Protein AF-A0A7V8E5G3-F1 (afdb_monomer_lite)

Radius of gyration: 29.88 Å; chains: 1; bounding box: 61×26×105 Å

Secondary structure (DSSP, 8-state):
-HHHHHHHHHHHHHHHHTT-HHHHHHHHHHHHHHHHHHHHHHHHHHHHHHHHHHHHTTS-HHHHHHHHHHHHHHHHHHHHHHHHHHHHHHHHHHHHHHHHHHHHHHHHHHHHHHHHHHHHH----------

Sequence (131 aa):
AWYERLAELAREQVGCIAGDAAGLADLVERKRAVMGELERLAAAAPGLREEWESIRGSLSRGEAEPVEAELESTAKVLEAVMKSEEEARRLAEAARGAVSEEMKAAAEGKRAAAAYGRAAESKPRFVDRSE

Structure (mmCIF, N/CA/C/O backbone):
data_AF-A0A7V8E5G3-F1
#
_entry.id   AF-A0A7V8E5G3-F1
#
loop_
_atom_site.group_PDB
_atom_site.id
_atom_site.type_symbol
_atom_site.label_atom_id
_atom_site.label_alt_id
_atom_site.label_comp_id
_atom_site.label_asym_id
_atom_site.label_entity_id
_atom_site.label_seq_id
_atom_site.pdbx_PDB_ins_code
_atom_site.Cartn_x
_atom_site.Cartn_y
_atom_site.Cartn_z
_atom_site.occupancy
_atom_site.B_iso_or_equiv
_atom_site.auth_seq_id
_atom_site.auth_comp_id
_atom_site.auth_asym_id
_atom_site.auth_atom_id
_atom_site.pdbx_PDB_model_num
ATOM 1 N N . ALA A 1 1 ? -1.452 -4.343 12.211 1.00 66.25 1 ALA A N 1
ATOM 2 C CA . ALA A 1 1 ? -1.110 -5.545 11.415 1.00 66.25 1 ALA A CA 1
ATOM 3 C C . ALA A 1 1 ? -1.190 -5.322 9.895 1.00 66.25 1 ALA A C 1
ATOM 5 O O . ALA A 1 1 ? -0.148 -5.217 9.263 1.00 66.25 1 ALA A O 1
ATOM 6 N N . TRP A 1 2 ? -2.374 -5.219 9.271 1.00 62.88 2 TRP A N 1
ATOM 7 C CA . TRP A 1 2 ? -2.487 -5.157 7.795 1.00 62.88 2 TRP A CA 1
ATOM 8 C C . TRP A 1 2 ? -1.941 -3.873 7.168 1.00 62.88 2 TRP A C 1
ATOM 10 O O . TRP A 1 2 ? -1.217 -3.920 6.177 1.00 62.88 2 TRP A O 1
ATOM 20 N N . TYR A 1 3 ? -2.221 -2.728 7.785 1.00 62.84 3 TYR A N 1
ATOM 21 C CA . TYR A 1 3 ? -1.711 -1.444 7.310 1.00 62.84 3 TYR A CA 1
ATOM 22 C C . TYR A 1 3 ? -0.187 -1.325 7.450 1.00 62.84 3 TYR A C 1
ATOM 24 O O . TYR A 1 3 ? 0.473 -0.783 6.569 1.00 62.84 3 TYR A O 1
ATOM 32 N N . GLU A 1 4 ? 0.393 -1.892 8.509 1.00 73.12 4 GLU A N 1
ATOM 33 C CA . GLU A 1 4 ? 1.851 -1.942 8.692 1.00 73.12 4 GLU A CA 1
ATOM 34 C C . GLU A 1 4 ? 2.506 -2.822 7.628 1.00 73.12 4 GLU A C 1
ATOM 36 O O . GLU A 1 4 ? 3.533 -2.450 7.062 1.00 73.12 4 GLU A O 1
ATOM 41 N N . ARG A 1 5 ? 1.868 -3.951 7.297 1.00 73.00 5 ARG A N 1
ATOM 42 C CA . ARG A 1 5 ? 2.304 -4.839 6.218 1.00 73.00 5 ARG A CA 1
ATOM 43 C C . ARG A 1 5 ? 2.267 -4.139 4.862 1.00 73.00 5 ARG A C 1
ATOM 45 O O . ARG A 1 5 ? 3.192 -4.285 4.070 1.00 73.00 5 ARG A O 1
ATOM 52 N N . LEU A 1 6 ? 1.230 -3.345 4.606 1.00 70.69 6 LEU A N 1
ATOM 53 C CA . LEU A 1 6 ? 1.117 -2.551 3.385 1.00 70.69 6 LEU A CA 1
ATOM 54 C C . LEU A 1 6 ? 2.197 -1.453 3.324 1.00 70.69 6 LEU A C 1
ATOM 56 O O . LEU A 1 6 ? 2.806 -1.249 2.277 1.00 70.69 6 LEU A O 1
ATOM 60 N N . ALA A 1 7 ? 2.496 -0.801 4.452 1.00 70.81 7 ALA A N 1
ATOM 61 C CA . ALA A 1 7 ? 3.555 0.205 4.554 1.00 70.81 7 ALA A CA 1
ATOM 62 C C . ALA A 1 7 ? 4.975 -0.385 4.414 1.00 70.81 7 ALA A C 1
ATOM 64 O O . ALA A 1 7 ? 5.896 0.286 3.947 1.00 70.81 7 ALA A O 1
ATOM 65 N N . GLU A 1 8 ? 5.185 -1.632 4.835 1.00 79.69 8 GLU A N 1
ATOM 66 C CA . GLU A 1 8 ? 6.417 -2.392 4.595 1.00 79.69 8 GLU A CA 1
ATOM 67 C C . GLU A 1 8 ? 6.583 -2.710 3.102 1.00 79.69 8 GLU A C 1
ATOM 69 O O . GLU A 1 8 ? 7.590 -2.335 2.501 1.00 79.69 8 GLU A O 1
ATOM 74 N N . LEU A 1 9 ? 5.546 -3.270 2.471 1.00 76.69 9 LEU A N 1
ATOM 75 C CA . LEU A 1 9 ? 5.530 -3.569 1.035 1.00 76.69 9 LEU A CA 1
ATOM 76 C C . LEU A 1 9 ? 5.729 -2.320 0.169 1.00 76.69 9 LEU A C 1
ATOM 78 O O . LEU A 1 9 ? 6.400 -2.370 -0.859 1.00 76.69 9 LEU A O 1
ATOM 82 N N . ALA A 1 10 ? 5.158 -1.183 0.565 1.00 72.94 10 ALA A N 1
ATOM 83 C CA . ALA A 1 10 ? 5.316 0.060 -0.178 1.00 72.94 10 ALA A CA 1
ATOM 84 C C . ALA A 1 10 ? 6.766 0.582 -0.145 1.00 72.94 10 ALA A C 1
ATOM 86 O O . ALA A 1 10 ? 7.270 1.044 -1.168 1.00 72.94 10 ALA A O 1
ATOM 87 N N . ARG A 1 11 ? 7.481 0.403 0.975 1.00 76.81 11 ARG A N 1
ATOM 88 C CA . ARG A 1 11 ? 8.921 0.702 1.069 1.00 76.81 11 ARG A CA 1
ATOM 89 C C . ARG A 1 11 ? 9.771 -0.262 0.244 1.00 76.81 11 ARG A C 1
ATOM 91 O O . ARG A 1 11 ? 10.690 0.177 -0.442 1.00 76.81 11 ARG A O 1
ATOM 98 N N . GLU A 1 12 ? 9.448 -1.552 0.274 1.00 74.94 12 GLU A N 1
ATOM 99 C CA . GLU A 1 12 ? 10.111 -2.559 -0.564 1.00 74.94 12 GLU A CA 1
ATOM 100 C C . GLU A 1 12 ? 9.941 -2.239 -2.065 1.00 74.94 12 GLU A C 1
ATOM 102 O O . GLU A 1 12 ? 10.891 -2.374 -2.836 1.00 74.94 12 GLU A O 1
ATOM 107 N N . GLN A 1 13 ? 8.781 -1.709 -2.479 1.00 69.56 13 GLN A N 1
ATOM 108 C CA . GLN A 1 13 ? 8.521 -1.337 -3.874 1.00 69.56 13 GLN A CA 1
ATOM 109 C C . GLN A 1 13 ? 9.464 -0.249 -4.383 1.00 69.56 13 GLN A C 1
ATOM 111 O O . GLN A 1 13 ? 9.956 -0.336 -5.508 1.00 69.56 13 GLN A O 1
ATOM 116 N N . VAL A 1 14 ? 9.717 0.769 -3.556 1.00 68.88 14 VAL A N 1
ATOM 117 C CA . VAL A 1 14 ? 10.656 1.850 -3.880 1.00 68.88 14 VAL A CA 1
ATOM 118 C C . VAL A 1 14 ? 12.057 1.280 -4.128 1.00 68.88 14 VAL A C 1
ATOM 120 O O . VAL A 1 14 ? 12.727 1.694 -5.072 1.00 68.88 14 VAL A O 1
ATOM 123 N N . GLY A 1 15 ? 12.466 0.275 -3.346 1.00 65.62 15 GLY A N 1
ATOM 124 C CA . GLY A 1 15 ? 13.727 -0.443 -3.543 1.00 65.62 15 GLY A CA 1
ATOM 125 C C . GLY A 1 15 ? 13.762 -1.286 -4.823 1.00 65.62 15 GLY A C 1
ATOM 126 O O . GLY A 1 15 ? 14.742 -1.234 -5.563 1.00 65.62 15 GLY A O 1
ATOM 127 N N . CYS A 1 16 ? 12.692 -2.025 -5.130 1.00 65.56 16 CYS A N 1
ATOM 128 C CA . CYS A 1 16 ? 12.635 -2.889 -6.317 1.00 65.56 16 CYS A CA 1
ATOM 129 C C . CYS A 1 16 ? 12.584 -2.106 -7.637 1.00 65.56 16 CYS A C 1
ATOM 131 O O . CYS A 1 16 ? 13.210 -2.525 -8.613 1.00 65.56 16 CYS A O 1
ATOM 133 N N . ILE A 1 17 ? 11.907 -0.949 -7.673 1.00 62.78 17 ILE A N 1
ATOM 134 C CA . ILE A 1 17 ? 11.863 -0.071 -8.860 1.00 62.78 17 ILE A CA 1
ATOM 135 C C . ILE A 1 17 ? 13.278 0.368 -9.288 1.00 62.78 17 ILE A C 1
ATOM 137 O O . ILE A 1 17 ? 13.507 0.619 -10.470 1.00 62.78 17 ILE A O 1
ATOM 141 N N . ALA A 1 18 ? 14.243 0.403 -8.365 1.00 59.72 18 ALA A N 1
ATOM 142 C CA . ALA A 1 18 ? 15.617 0.807 -8.645 1.00 59.72 18 ALA A CA 1
ATOM 143 C C . ALA A 1 18 ? 16.510 -0.290 -9.270 1.00 59.72 18 ALA A C 1
ATOM 145 O O . ALA A 1 18 ? 17.626 0.033 -9.677 1.00 59.72 18 ALA A O 1
ATOM 146 N N . GLY A 1 19 ? 16.079 -1.559 -9.380 1.00 59.03 19 GLY A N 1
ATOM 147 C CA . GLY A 1 19 ? 16.970 -2.585 -9.951 1.00 59.03 19 GLY A CA 1
ATOM 148 C C . GLY A 1 19 ? 16.496 -4.038 -10.064 1.00 59.03 19 GLY A C 1
ATOM 149 O O . GLY A 1 19 ? 17.267 -4.844 -10.579 1.00 59.03 19 GLY A O 1
ATOM 150 N N . ASP A 1 20 ? 15.280 -4.404 -9.639 1.00 65.62 20 ASP A N 1
ATOM 151 C CA . ASP A 1 20 ? 14.799 -5.796 -9.721 1.00 65.62 20 ASP A CA 1
ATOM 152 C C . ASP A 1 20 ? 13.355 -5.896 -10.244 1.00 65.62 20 ASP A C 1
ATOM 154 O O . ASP A 1 20 ? 12.370 -5.801 -9.506 1.00 65.62 20 ASP A O 1
ATOM 158 N N . ALA A 1 21 ? 13.238 -6.128 -11.554 1.00 60.53 21 ALA A N 1
ATOM 159 C CA . ALA A 1 21 ? 11.959 -6.280 -12.242 1.00 60.53 21 ALA A CA 1
ATOM 160 C C . ALA A 1 21 ? 11.203 -7.569 -11.861 1.00 60.53 21 ALA A C 1
ATOM 162 O O . ALA A 1 21 ? 9.977 -7.599 -11.969 1.00 60.53 21 ALA A O 1
ATOM 163 N N . ALA A 1 22 ? 11.903 -8.621 -11.417 1.00 60.25 22 ALA A N 1
ATOM 164 C CA . ALA A 1 22 ? 11.271 -9.873 -11.001 1.00 60.25 22 ALA A CA 1
ATOM 165 C C . ALA A 1 22 ? 10.675 -9.744 -9.590 1.00 60.25 22 ALA A C 1
ATOM 167 O O . ALA A 1 22 ? 9.537 -10.159 -9.368 1.00 60.25 22 ALA A O 1
ATOM 168 N N . GLY A 1 23 ? 11.391 -9.081 -8.674 1.00 65.62 23 GLY A N 1
ATOM 169 C CA . GLY A 1 23 ? 10.890 -8.748 -7.336 1.00 65.62 23 GLY A CA 1
ATOM 170 C C . GLY A 1 23 ? 9.686 -7.800 -7.353 1.00 65.62 23 GLY A C 1
ATOM 171 O O . GLY A 1 23 ? 8.791 -7.914 -6.518 1.00 65.62 23 GLY A O 1
ATOM 172 N N . LEU A 1 24 ? 9.597 -6.914 -8.351 1.00 67.62 24 LEU A N 1
ATOM 173 C CA . LEU A 1 24 ? 8.478 -5.978 -8.486 1.00 67.62 24 LEU A CA 1
ATOM 174 C C . LEU A 1 24 ? 7.133 -6.678 -8.752 1.00 67.62 24 LEU A C 1
ATOM 176 O O . LEU A 1 24 ? 6.111 -6.255 -8.217 1.00 67.62 24 LEU A O 1
ATOM 180 N N . ALA A 1 25 ? 7.115 -7.740 -9.564 1.00 70.31 25 ALA A N 1
ATOM 181 C CA . ALA A 1 25 ? 5.881 -8.458 -9.894 1.00 70.31 25 ALA A CA 1
ATOM 182 C C . ALA A 1 25 ? 5.305 -9.205 -8.678 1.00 70.31 25 ALA A C 1
ATOM 184 O O . ALA A 1 25 ? 4.112 -9.089 -8.398 1.00 70.31 25 ALA A O 1
ATOM 185 N N . ASP A 1 26 ? 6.158 -9.907 -7.926 1.00 71.44 26 ASP A N 1
ATOM 186 C CA . ASP A 1 26 ? 5.765 -10.581 -6.680 1.00 71.44 26 ASP A CA 1
ATOM 187 C C . ASP A 1 26 ? 5.256 -9.577 -5.637 1.00 71.44 26 ASP A C 1
ATOM 189 O O . ASP A 1 26 ? 4.228 -9.777 -4.986 1.00 71.44 26 ASP A O 1
ATOM 193 N N . LEU A 1 27 ? 5.924 -8.427 -5.540 1.00 73.56 27 LEU A N 1
ATOM 194 C CA . LEU A 1 27 ? 5.542 -7.365 -4.624 1.00 73.56 27 LEU A CA 1
ATOM 195 C C . LEU A 1 27 ? 4.179 -6.745 -4.969 1.00 73.56 27 LEU A C 1
ATOM 197 O O . LEU A 1 27 ? 3.382 -6.465 -4.070 1.00 73.56 27 LEU A O 1
ATOM 201 N N . VAL A 1 28 ? 3.876 -6.570 -6.258 1.00 74.56 28 VAL A N 1
ATOM 202 C CA . VAL A 1 28 ? 2.563 -6.094 -6.724 1.00 74.56 28 VAL A CA 1
ATOM 203 C C . VAL A 1 28 ? 1.456 -7.092 -6.382 1.00 74.56 28 VAL A C 1
ATOM 205 O O . VAL A 1 28 ? 0.393 -6.678 -5.916 1.00 74.56 28 VAL A O 1
ATOM 208 N N . GLU A 1 29 ? 1.689 -8.393 -6.556 1.00 73.69 29 GLU A N 1
ATOM 209 C CA . GLU A 1 29 ? 0.710 -9.424 -6.187 1.00 73.69 29 GLU A CA 1
ATOM 210 C C . GLU A 1 29 ? 0.475 -9.474 -4.672 1.00 73.69 29 GLU A C 1
ATOM 212 O O . GLU A 1 29 ? -0.672 -9.481 -4.215 1.00 73.69 29 GLU A O 1
ATOM 217 N N . ARG A 1 30 ? 1.543 -9.387 -3.871 1.00 73.94 30 ARG A N 1
ATOM 218 C CA . ARG A 1 30 ? 1.439 -9.277 -2.408 1.00 73.94 30 ARG A CA 1
ATOM 219 C C . ARG A 1 30 ? 0.645 -8.035 -1.989 1.00 73.94 30 ARG A C 1
ATOM 221 O O . ARG A 1 30 ? -0.196 -8.130 -1.097 1.00 73.94 30 ARG A O 1
ATOM 228 N N . LYS A 1 31 ? 0.839 -6.891 -2.656 1.00 73.88 31 LYS A N 1
ATOM 229 C CA . LYS A 1 31 ? 0.030 -5.679 -2.428 1.00 73.88 31 LYS A CA 1
ATOM 230 C C . LYS A 1 31 ? -1.441 -5.879 -2.783 1.00 73.88 31 LYS A C 1
ATOM 232 O O . LYS A 1 31 ? -2.302 -5.489 -1.999 1.00 73.88 31 LYS A O 1
ATOM 237 N N . ARG A 1 32 ? -1.747 -6.499 -3.928 1.00 74.50 32 ARG A N 1
ATOM 238 C CA . ARG A 1 32 ? -3.132 -6.788 -4.346 1.00 74.50 32 ARG A CA 1
ATOM 239 C C . ARG A 1 32 ? -3.869 -7.649 -3.328 1.00 74.50 32 ARG A C 1
ATOM 241 O O . ARG A 1 32 ? -5.020 -7.354 -3.020 1.00 74.50 32 ARG A O 1
ATOM 248 N N . ALA A 1 33 ? -3.203 -8.660 -2.774 1.00 73.88 33 ALA A N 1
ATOM 249 C CA . ALA A 1 33 ? -3.785 -9.508 -1.739 1.00 73.88 33 ALA A CA 1
ATOM 250 C C . ALA A 1 33 ? -4.173 -8.701 -0.487 1.00 73.88 33 ALA A C 1
ATOM 252 O O . ALA A 1 33 ? -5.304 -8.809 -0.013 1.00 73.88 33 ALA A O 1
ATOM 253 N N . VAL A 1 34 ? -3.274 -7.833 -0.003 1.00 76.00 34 VAL A N 1
ATOM 254 C CA . VAL A 1 34 ? -3.546 -6.983 1.169 1.00 76.00 34 VAL A CA 1
ATOM 255 C C . VAL A 1 34 ? -4.639 -5.952 0.870 1.00 76.00 34 VAL A C 1
ATOM 257 O O . VAL A 1 34 ? -5.515 -5.737 1.704 1.00 76.00 34 VAL A O 1
ATOM 260 N N . MET A 1 35 ? -4.659 -5.349 -0.324 1.00 73.25 35 MET A N 1
ATOM 261 C CA . MET A 1 35 ? -5.747 -4.440 -0.715 1.00 73.25 35 MET A CA 1
ATOM 262 C C . MET A 1 35 ? -7.105 -5.148 -0.748 1.00 73.25 35 MET A C 1
ATOM 264 O O . MET A 1 35 ? -8.076 -4.607 -0.229 1.00 73.25 35 MET A O 1
ATOM 268 N N . GLY A 1 36 ? -7.176 -6.377 -1.265 1.00 72.44 36 GLY A N 1
ATOM 269 C CA . GLY A 1 36 ? -8.420 -7.154 -1.265 1.00 72.44 36 GLY A CA 1
ATOM 270 C C . GLY A 1 36 ? -8.911 -7.537 0.139 1.00 72.44 36 GLY A C 1
ATOM 271 O O . GLY A 1 36 ? -10.103 -7.755 0.360 1.00 72.44 36 GLY A O 1
ATOM 272 N N . GLU A 1 37 ? -8.020 -7.629 1.124 1.00 75.06 37 GLU A N 1
ATOM 273 C CA . GLU A 1 37 ? -8.399 -7.782 2.535 1.00 75.06 37 GLU A CA 1
ATOM 274 C C . GLU A 1 37 ? -8.875 -6.472 3.156 1.00 75.06 37 GLU A C 1
ATOM 276 O O . GLU A 1 37 ? -9.867 -6.469 3.888 1.00 75.06 37 GLU A O 1
ATOM 281 N N . LEU A 1 38 ? -8.231 -5.356 2.814 1.00 71.12 38 LEU A N 1
ATOM 282 C CA . LEU A 1 38 ? -8.657 -4.026 3.238 1.00 71.12 38 LEU A CA 1
ATOM 283 C C . LEU A 1 38 ? -10.024 -3.647 2.672 1.00 71.12 38 LEU A C 1
ATOM 285 O O . LEU A 1 38 ? -10.838 -3.099 3.405 1.00 71.12 38 LEU A O 1
ATOM 289 N N . GLU A 1 39 ? -10.318 -3.983 1.418 1.00 74.00 39 GLU A N 1
ATOM 290 C CA . GLU A 1 39 ? -11.639 -3.771 0.816 1.00 74.00 39 GLU A CA 1
ATOM 291 C C . GLU A 1 39 ? -12.727 -4.572 1.539 1.00 74.00 39 GLU A C 1
ATOM 293 O O . GLU A 1 39 ? -13.805 -4.047 1.822 1.00 74.00 39 GLU A O 1
ATOM 298 N N . ARG A 1 40 ? -12.435 -5.825 1.916 1.00 75.94 40 ARG A N 1
ATOM 299 C CA . ARG A 1 40 ? -13.351 -6.644 2.727 1.00 75.94 40 ARG A CA 1
ATOM 300 C C . ARG A 1 40 ? -13.597 -6.034 4.107 1.00 75.94 40 ARG A C 1
ATOM 302 O O . ARG A 1 40 ? -14.738 -5.996 4.560 1.00 75.94 40 ARG A O 1
ATOM 309 N N . LEU A 1 41 ? -12.551 -5.528 4.757 1.00 74.38 41 LEU A N 1
ATOM 310 C CA . LEU A 1 41 ? -12.6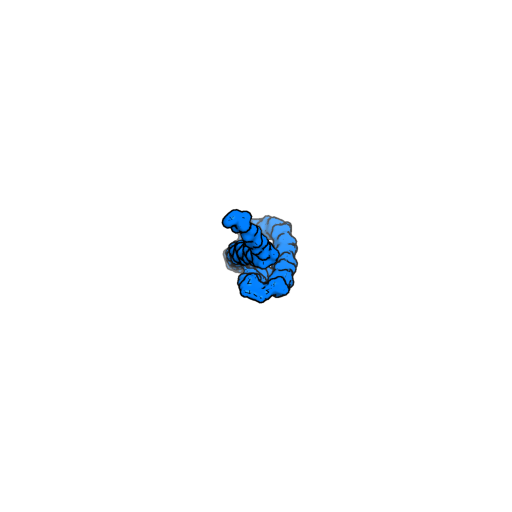54 -4.813 6.033 1.00 74.38 41 LEU A CA 1
ATOM 311 C C . LEU A 1 41 ? -13.436 -3.500 5.895 1.00 74.38 41 LEU A C 1
ATOM 313 O O . LEU A 1 41 ? -14.296 -3.208 6.721 1.00 74.38 41 LEU A O 1
ATOM 317 N N . ALA A 1 42 ? -13.190 -2.737 4.831 1.00 72.75 42 ALA A N 1
ATOM 318 C CA . ALA A 1 42 ? -13.892 -1.493 4.539 1.00 72.75 42 ALA A CA 1
ATOM 319 C C . ALA A 1 42 ? -15.385 -1.726 4.273 1.00 72.75 42 ALA A C 1
ATOM 321 O O . ALA A 1 42 ? -16.204 -0.906 4.674 1.00 72.75 42 ALA A O 1
ATOM 322 N N . ALA A 1 43 ? -15.753 -2.857 3.667 1.00 78.00 43 ALA A N 1
ATOM 323 C CA . ALA A 1 43 ? -17.151 -3.239 3.486 1.00 78.00 43 ALA A CA 1
ATOM 324 C C . ALA A 1 43 ? -17.864 -3.557 4.815 1.00 78.00 43 ALA A C 1
ATOM 326 O O . ALA A 1 43 ? -19.063 -3.316 4.935 1.00 78.00 43 ALA A O 1
ATOM 327 N N . ALA A 1 44 ? -17.140 -4.059 5.821 1.00 77.56 44 ALA A N 1
ATOM 328 C CA . ALA A 1 44 ? -17.675 -4.330 7.159 1.00 77.56 44 ALA A CA 1
ATOM 329 C C . ALA A 1 44 ? -17.675 -3.093 8.083 1.00 77.56 44 ALA A C 1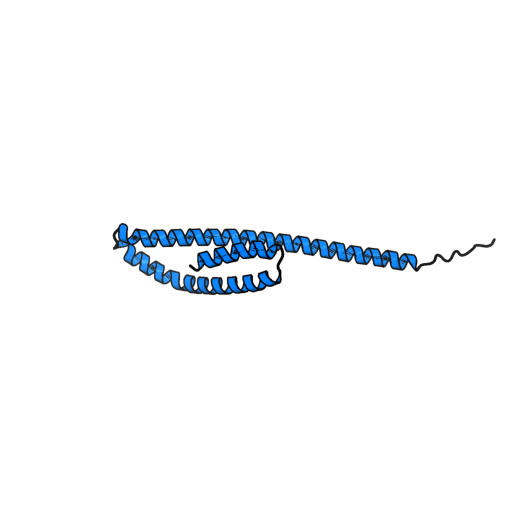
ATOM 331 O O . ALA A 1 44 ? -18.402 -3.052 9.076 1.00 77.56 44 ALA A O 1
ATOM 332 N N . ALA A 1 45 ? -16.877 -2.073 7.758 1.00 76.88 45 ALA A N 1
ATOM 333 C CA . ALA A 1 45 ? -16.669 -0.896 8.598 1.00 76.88 45 ALA A CA 1
ATOM 334 C C . ALA A 1 45 ? -17.928 -0.046 8.880 1.00 76.88 45 ALA A C 1
ATOM 336 O O . ALA A 1 45 ? -18.033 0.449 10.002 1.00 76.88 45 ALA A O 1
ATOM 337 N N . PRO A 1 46 ? -18.891 0.146 7.951 1.00 78.62 46 PRO A N 1
ATOM 338 C CA . PRO A 1 46 ? -20.086 0.943 8.229 1.00 78.62 46 PRO A CA 1
ATOM 339 C C . PRO A 1 46 ? -20.918 0.394 9.392 1.00 78.62 46 PRO A C 1
ATOM 341 O O . PRO A 1 46 ? -21.260 1.156 10.290 1.00 78.62 46 PRO A O 1
ATOM 344 N N . GLY A 1 47 ? -21.159 -0.923 9.430 1.00 82.12 47 GLY A N 1
ATOM 345 C CA . GLY A 1 47 ? -21.918 -1.560 10.513 1.00 82.12 47 GLY A CA 1
ATOM 346 C C . GLY A 1 47 ? -21.208 -1.445 11.862 1.00 82.12 47 GLY A C 1
ATOM 347 O O . GLY A 1 47 ? -21.808 -1.028 12.846 1.00 82.12 47 GLY A O 1
ATOM 348 N N . LEU A 1 48 ? -19.894 -1.689 11.887 1.00 81.25 48 LEU A N 1
ATOM 349 C CA . LEU A 1 48 ? -19.080 -1.521 13.097 1.00 81.25 48 LEU A CA 1
ATOM 350 C C . LEU A 1 48 ? -19.051 -0.069 13.592 1.00 81.25 48 LEU A C 1
ATOM 352 O O . LEU A 1 48 ? -18.995 0.178 14.794 1.00 81.25 48 LEU A O 1
ATOM 356 N N . ARG A 1 49 ? -19.088 0.905 12.676 1.00 82.25 49 ARG A N 1
ATOM 357 C CA . ARG A 1 49 ? -19.121 2.328 13.024 1.00 82.25 49 ARG A CA 1
ATOM 358 C C . ARG A 1 49 ? -20.457 2.724 13.638 1.00 82.25 49 ARG A C 1
ATOM 360 O O . ARG A 1 49 ? -20.464 3.454 14.621 1.00 82.25 49 ARG A O 1
ATOM 367 N N . GLU A 1 50 ? -21.564 2.250 13.074 1.00 84.50 50 GLU A N 1
ATOM 368 C CA . GLU A 1 50 ? -22.901 2.470 13.633 1.00 84.50 50 GLU A CA 1
ATOM 369 C C . GLU A 1 50 ? -23.030 1.841 15.023 1.00 84.50 50 GLU A C 1
ATOM 371 O O . GLU A 1 50 ? -23.489 2.499 15.958 1.00 84.50 50 GLU A O 1
ATOM 376 N N . GLU A 1 51 ? -22.546 0.607 15.186 1.00 86.25 51 GLU A N 1
ATOM 377 C CA . GLU A 1 51 ? -22.491 -0.066 16.481 1.00 86.25 51 GLU A CA 1
ATOM 378 C C . GLU A 1 51 ? -21.661 0.742 17.481 1.00 86.25 51 GLU A C 1
ATOM 380 O O . GLU A 1 51 ? -22.172 1.077 18.548 1.00 86.25 51 GLU A O 1
ATOM 385 N N . TRP A 1 52 ? -20.437 1.141 17.122 1.00 85.38 52 TRP A N 1
ATOM 386 C CA . TRP A 1 52 ? -19.567 1.957 17.973 1.00 85.38 52 TRP A CA 1
ATOM 387 C C . TRP A 1 52 ? -20.210 3.283 18.396 1.00 85.38 5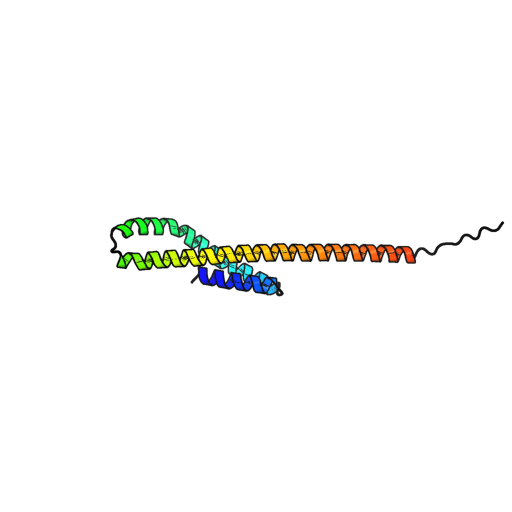2 TRP A C 1
ATOM 389 O O . TRP A 1 52 ? -20.221 3.608 19.583 1.00 85.38 52 TRP A O 1
ATOM 399 N N . GLU A 1 53 ? -20.786 4.040 17.459 1.00 87.00 53 GLU A N 1
ATOM 400 C CA . GLU A 1 53 ? -21.470 5.305 17.760 1.00 87.00 53 GLU A CA 1
ATOM 401 C C . GLU A 1 53 ? -22.684 5.105 18.683 1.00 87.00 53 GLU A C 1
ATOM 403 O O . GLU A 1 53 ? -22.985 5.974 19.503 1.00 87.00 53 GLU A O 1
ATOM 408 N N . SER A 1 54 ? -23.343 3.943 18.617 1.00 89.00 54 SER A N 1
ATOM 409 C CA . SER A 1 54 ? -24.464 3.615 19.504 1.00 89.00 54 SER A CA 1
ATOM 410 C C . SER A 1 54 ? -24.034 3.334 20.952 1.00 89.00 54 SER A C 1
ATOM 412 O O . SER A 1 54 ? -24.759 3.692 21.882 1.00 89.00 54 SER A O 1
ATOM 414 N N . ILE A 1 55 ? -22.847 2.749 21.165 1.00 89.62 55 ILE A N 1
ATOM 415 C CA . ILE A 1 55 ? -22.349 2.388 22.505 1.00 89.62 55 ILE A CA 1
ATOM 416 C C . ILE A 1 55 ? -21.409 3.430 23.114 1.00 89.62 55 ILE A C 1
ATOM 418 O O . ILE A 1 55 ? -21.379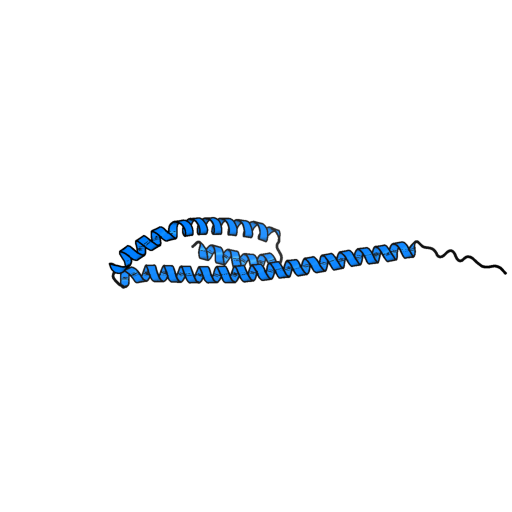 3.559 24.338 1.00 89.62 55 ILE A O 1
ATOM 422 N N . ARG A 1 56 ? -20.689 4.227 22.312 1.00 85.50 56 ARG A N 1
ATOM 423 C CA . ARG A 1 56 ? -19.678 5.184 22.809 1.00 85.50 56 ARG A CA 1
ATOM 424 C C . ARG A 1 56 ? -20.233 6.181 23.823 1.00 85.50 56 ARG A C 1
ATOM 426 O O . ARG A 1 56 ? -19.534 6.554 24.755 1.00 85.50 56 ARG A O 1
ATOM 433 N N . GLY A 1 57 ? -21.491 6.601 23.662 1.00 84.44 57 GLY A N 1
ATOM 434 C CA . GLY A 1 57 ? -22.141 7.561 24.559 1.00 84.44 57 GLY A CA 1
ATOM 435 C C . GLY A 1 57 ? -22.443 6.989 25.947 1.00 84.44 57 GLY A C 1
ATOM 436 O O . GLY A 1 57 ? -22.706 7.748 26.875 1.00 84.44 57 GLY A O 1
ATOM 437 N N . SER A 1 58 ? -22.397 5.6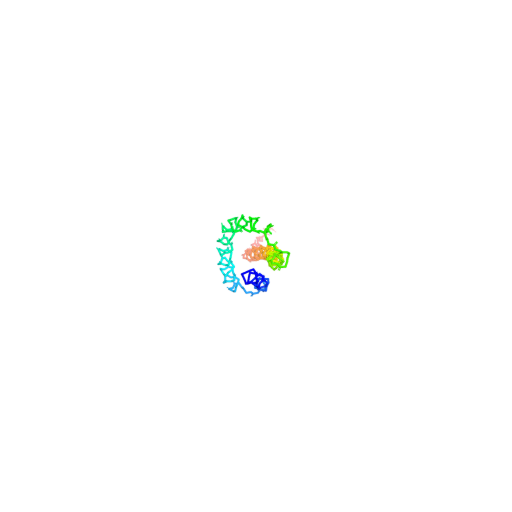62 26.082 1.00 88.25 58 SER A N 1
ATOM 438 C CA . SER A 1 58 ? -22.614 4.934 27.335 1.00 88.25 58 SER A CA 1
ATOM 439 C C . SER A 1 58 ? -21.318 4.510 28.035 1.00 88.25 58 SER A C 1
ATOM 441 O O . SER A 1 58 ? -21.371 4.084 29.187 1.00 88.25 58 SER A O 1
ATOM 443 N N . LEU A 1 59 ? -20.167 4.642 27.367 1.00 88.19 59 LEU A N 1
ATOM 444 C CA . LEU A 1 59 ? -18.860 4.282 27.911 1.00 88.19 59 LEU A CA 1
ATOM 445 C C . LEU A 1 59 ? -18.245 5.444 28.692 1.00 88.19 59 LEU A C 1
ATOM 447 O O . LEU A 1 59 ? -18.400 6.618 28.344 1.00 88.19 59 LEU A O 1
ATOM 451 N N . SER A 1 60 ? -17.499 5.120 29.745 1.00 88.38 60 SER A N 1
ATOM 452 C CA . SER A 1 60 ? -16.657 6.107 30.412 1.00 88.38 60 SER A CA 1
ATOM 453 C C . SER A 1 60 ? -15.467 6.487 29.525 1.00 88.38 60 SER A C 1
ATOM 455 O O . SER A 1 60 ? -15.047 5.741 28.639 1.00 88.38 60 SER A O 1
ATOM 457 N N . ARG A 1 61 ? -14.870 7.655 29.786 1.00 80.31 61 ARG A N 1
ATOM 458 C CA . ARG A 1 61 ? -13.736 8.151 28.993 1.00 80.31 61 ARG A CA 1
ATOM 459 C C . ARG A 1 61 ? -12.571 7.155 28.934 1.00 80.31 61 ARG A C 1
ATOM 461 O O . ARG A 1 61 ? -11.996 6.989 27.870 1.00 80.31 61 ARG A O 1
ATOM 468 N N . GLY A 1 62 ? -12.266 6.469 30.039 1.00 84.69 62 GLY A N 1
ATOM 469 C CA . GLY A 1 62 ? -11.182 5.478 30.086 1.00 84.69 62 GLY A CA 1
ATOM 470 C C . GLY A 1 62 ? -11.469 4.195 29.298 1.00 84.69 62 GLY A C 1
ATOM 471 O O . GLY A 1 62 ? -10.537 3.496 28.918 1.00 84.69 62 GLY A O 1
ATOM 472 N N . GLU A 1 63 ? -12.738 3.891 29.024 1.00 86.19 63 GLU A N 1
ATOM 473 C CA . GLU A 1 63 ? -13.140 2.740 28.206 1.00 86.19 63 GLU A CA 1
ATOM 474 C C . GLU A 1 63 ? -13.172 3.085 26.712 1.00 86.19 63 GLU A C 1
ATOM 476 O O . GLU A 1 63 ? -12.921 2.219 25.877 1.00 86.19 63 GLU A O 1
ATOM 481 N N . ALA A 1 64 ? -13.448 4.348 26.369 1.00 85.25 64 ALA A N 1
ATOM 482 C CA . ALA A 1 64 ? -13.476 4.812 24.983 1.00 85.25 64 ALA A CA 1
ATOM 483 C C . ALA A 1 64 ? -12.083 5.144 24.416 1.00 85.25 64 ALA A C 1
ATOM 485 O O . ALA A 1 64 ? -11.829 4.924 23.231 1.00 85.25 64 ALA A O 1
ATOM 486 N N . GLU A 1 65 ? -11.172 5.632 25.261 1.00 88.62 65 GLU A N 1
ATOM 487 C CA . GLU A 1 65 ? -9.836 6.105 24.869 1.00 88.62 65 GLU A CA 1
ATOM 488 C C . GLU A 1 65 ? -8.994 5.071 24.091 1.00 88.62 65 GLU A C 1
ATOM 490 O O . GLU A 1 65 ? -8.396 5.448 23.083 1.00 88.62 65 GLU A O 1
ATOM 495 N N . PRO A 1 66 ? -8.967 3.768 24.450 1.00 87.12 66 PRO A N 1
ATOM 496 C CA . PRO A 1 66 ? -8.201 2.775 23.693 1.00 87.12 66 PRO A CA 1
ATOM 497 C C . PRO A 1 66 ? -8.718 2.577 22.263 1.00 87.12 66 PRO A C 1
ATOM 499 O O . PRO A 1 66 ? -7.927 2.399 21.339 1.00 87.12 66 PRO A O 1
ATOM 502 N N . VAL A 1 67 ? -10.039 2.628 22.070 1.00 85.00 67 VAL A N 1
ATOM 503 C CA . VAL A 1 67 ? -10.660 2.475 20.746 1.00 85.00 67 VAL A CA 1
ATOM 504 C C . VAL A 1 67 ? -10.373 3.703 19.885 1.00 85.00 67 VAL A C 1
ATOM 506 O O . VAL A 1 67 ? -10.015 3.569 18.716 1.00 85.00 67 VAL A O 1
ATOM 509 N N . GLU A 1 68 ? -10.468 4.901 20.463 1.00 84.81 68 GLU A N 1
ATOM 510 C CA . GLU A 1 68 ? -10.123 6.149 19.775 1.00 84.81 68 GLU A CA 1
ATOM 511 C C . GLU A 1 68 ? -8.634 6.197 19.391 1.00 84.81 68 GLU A C 1
ATOM 513 O O . GLU A 1 68 ? -8.304 6.565 18.261 1.00 84.81 68 GLU A O 1
ATOM 518 N N . ALA A 1 69 ? -7.742 5.747 20.279 1.00 85.75 69 ALA A N 1
ATOM 519 C CA . ALA A 1 69 ? -6.310 5.656 20.005 1.00 85.75 69 ALA A CA 1
ATOM 520 C C . ALA A 1 69 ? -5.992 4.675 18.862 1.00 85.75 69 ALA A C 1
ATOM 522 O O . ALA A 1 69 ? -5.161 4.975 18.001 1.00 85.75 69 ALA A O 1
ATOM 523 N N . GLU A 1 70 ? -6.671 3.527 18.807 1.00 83.94 70 GLU A N 1
ATOM 524 C CA . GLU A 1 70 ? -6.483 2.544 17.735 1.00 83.94 70 GLU A CA 1
ATOM 525 C C . GLU A 1 70 ? -7.006 3.062 16.383 1.00 83.94 70 GLU A C 1
ATOM 527 O O . GLU A 1 70 ? -6.371 2.863 15.340 1.00 83.94 70 GLU A O 1
ATOM 532 N N . LEU A 1 71 ? -8.129 3.791 16.387 1.00 80.69 71 LEU A N 1
ATOM 533 C CA . LEU A 1 71 ? -8.653 4.468 15.197 1.00 80.69 71 LEU A CA 1
ATOM 534 C C . LEU A 1 71 ? -7.680 5.536 14.682 1.00 80.69 71 LEU A C 1
ATOM 536 O O . LEU A 1 71 ? -7.425 5.611 13.478 1.00 80.69 71 LEU A O 1
ATOM 540 N N . GLU A 1 72 ? -7.103 6.337 15.579 1.00 79.75 72 GLU A N 1
ATOM 541 C CA . GLU A 1 72 ? -6.107 7.349 15.221 1.00 79.75 72 GLU A CA 1
ATOM 542 C C . GLU A 1 72 ? -4.821 6.708 14.676 1.00 79.75 72 GLU A C 1
ATOM 544 O O . GLU A 1 72 ? -4.283 7.150 13.657 1.00 79.75 72 GLU A O 1
ATOM 549 N N . SER A 1 73 ? -4.344 5.638 15.318 1.00 79.44 73 SER A N 1
ATOM 550 C CA . SER A 1 73 ? -3.200 4.850 14.851 1.00 79.44 73 SER A CA 1
ATOM 551 C C . SER A 1 73 ? -3.443 4.324 13.435 1.00 79.44 73 SER A C 1
ATOM 553 O O . SER A 1 73 ? -2.638 4.544 12.529 1.00 79.44 73 SER A O 1
ATOM 555 N N . THR A 1 74 ? -4.615 3.732 13.202 1.00 74.94 74 THR A N 1
ATOM 556 C CA . THR A 1 74 ? -5.019 3.226 11.887 1.00 74.94 74 THR A CA 1
ATOM 557 C C . THR A 1 74 ? -5.031 4.328 10.824 1.00 74.94 74 THR A C 1
ATOM 559 O O . THR A 1 74 ? -4.509 4.129 9.724 1.00 74.94 74 THR A O 1
ATOM 562 N N . ALA A 1 75 ? -5.565 5.510 11.152 1.00 73.00 75 ALA A N 1
ATOM 563 C CA . ALA A 1 75 ? -5.581 6.658 10.247 1.00 73.00 75 ALA A CA 1
ATOM 564 C C . ALA A 1 75 ? -4.163 7.121 9.867 1.00 73.00 75 ALA A C 1
ATOM 566 O O . ALA A 1 75 ? -3.896 7.392 8.694 1.00 73.00 75 ALA A O 1
ATOM 567 N N . LYS A 1 76 ? -3.229 7.144 10.827 1.00 73.25 76 LYS A N 1
ATOM 568 C CA . LYS A 1 76 ? -1.821 7.497 10.575 1.00 73.25 76 LYS A CA 1
ATOM 569 C C . LYS A 1 76 ? -1.137 6.505 9.640 1.00 73.25 76 LYS A C 1
ATOM 571 O O . LYS A 1 76 ? -0.407 6.918 8.738 1.00 73.25 76 LYS A O 1
ATOM 576 N N . VAL A 1 77 ? -1.368 5.203 9.824 1.00 75.56 77 VAL A N 1
ATOM 577 C CA . VAL A 1 77 ? -0.759 4.197 8.941 1.00 75.56 77 VAL A CA 1
ATOM 578 C C . VAL A 1 77 ? -1.350 4.278 7.530 1.00 75.56 77 VAL A C 1
ATOM 580 O O . VAL A 1 77 ? -0.601 4.201 6.558 1.00 75.56 77 VAL A O 1
ATOM 583 N N . LEU A 1 78 ? -2.659 4.513 7.396 1.00 71.75 78 LEU A N 1
ATOM 584 C CA . LEU A 1 78 ? -3.308 4.766 6.104 1.00 71.75 78 LEU A CA 1
ATOM 585 C C . LEU A 1 78 ? -2.694 5.962 5.367 1.00 71.75 78 LEU A C 1
ATOM 587 O O . LEU A 1 78 ? -2.384 5.869 4.179 1.00 71.75 78 LEU A O 1
ATOM 591 N N . GLU A 1 79 ? -2.470 7.071 6.068 1.00 71.00 79 GLU A N 1
ATOM 592 C CA . GLU A 1 79 ? -1.835 8.253 5.485 1.00 71.00 79 GLU A CA 1
ATOM 593 C C . GLU A 1 79 ? -0.406 7.951 5.001 1.00 71.00 79 GLU A C 1
ATOM 595 O O . GLU A 1 79 ? -0.011 8.361 3.905 1.00 71.00 79 GLU A O 1
ATOM 600 N N . ALA A 1 80 ? 0.367 7.200 5.791 1.00 71.44 80 ALA A N 1
ATOM 601 C CA . ALA A 1 80 ? 1.721 6.789 5.427 1.00 71.44 80 ALA A CA 1
ATOM 602 C C . ALA A 1 80 ? 1.740 5.890 4.180 1.00 71.44 80 ALA A C 1
ATOM 604 O O . ALA A 1 80 ? 2.578 6.078 3.295 1.00 71.44 80 ALA A O 1
ATOM 605 N N . VAL A 1 81 ? 0.787 4.959 4.075 1.00 72.25 81 VAL A N 1
ATOM 606 C CA . VAL A 1 81 ? 0.592 4.131 2.877 1.00 72.25 81 VAL A CA 1
ATOM 607 C C . VAL A 1 81 ? 0.300 5.013 1.666 1.00 72.25 81 VAL A C 1
ATOM 609 O O . VAL A 1 81 ? 0.995 4.894 0.661 1.00 72.25 81 VAL A O 1
ATOM 612 N N . MET A 1 82 ? -0.680 5.921 1.750 1.00 71.62 82 MET A N 1
ATOM 613 C CA . MET A 1 82 ? -1.059 6.782 0.620 1.00 71.62 82 MET A CA 1
ATOM 614 C C . MET A 1 82 ? 0.120 7.612 0.105 1.00 71.62 82 MET A C 1
ATOM 616 O O . MET A 1 82 ? 0.324 7.715 -1.104 1.00 71.62 82 MET A O 1
ATOM 620 N N . LYS A 1 83 ? 0.928 8.168 1.016 1.00 72.25 83 LYS A N 1
ATOM 621 C CA . LYS A 1 83 ? 2.150 8.904 0.662 1.00 72.25 83 LYS A CA 1
ATOM 622 C C . LYS A 1 83 ? 3.158 8.021 -0.074 1.00 72.25 83 LYS A C 1
ATOM 624 O O . LYS A 1 83 ? 3.718 8.450 -1.079 1.00 72.25 83 LYS A O 1
ATOM 629 N N . SER A 1 84 ? 3.366 6.795 0.401 1.00 71.31 84 SER A N 1
ATOM 630 C CA . SER A 1 84 ? 4.308 5.863 -0.220 1.00 71.31 84 SER A CA 1
ATOM 631 C C . SER A 1 84 ? 3.832 5.370 -1.593 1.00 71.31 84 SER A C 1
ATOM 633 O O . SER A 1 84 ? 4.652 5.219 -2.496 1.00 71.31 84 SER A O 1
ATOM 635 N N . GLU A 1 85 ? 2.525 5.177 -1.794 1.00 75.88 85 GLU A N 1
ATOM 636 C CA . GLU A 1 85 ? 1.962 4.841 -3.113 1.00 75.88 85 GLU A CA 1
ATOM 637 C C . GLU A 1 85 ? 2.124 5.980 -4.122 1.00 75.88 85 GLU A C 1
ATOM 639 O O . GLU A 1 85 ? 2.496 5.748 -5.272 1.00 75.88 85 GLU A O 1
ATOM 644 N N . GLU A 1 86 ? 1.873 7.220 -3.700 1.00 72.31 86 GLU A N 1
ATOM 645 C CA . GLU A 1 86 ? 2.064 8.408 -4.536 1.00 72.31 86 GLU A CA 1
ATOM 646 C C . GLU A 1 86 ? 3.534 8.540 -4.975 1.00 72.31 86 GLU A C 1
ATOM 648 O O . GLU A 1 86 ? 3.827 8.812 -6.142 1.00 72.31 86 GLU A O 1
ATOM 653 N N . GLU A 1 87 ? 4.475 8.290 -4.061 1.00 74.12 87 GLU A N 1
ATOM 654 C CA . GLU A 1 87 ? 5.908 8.277 -4.361 1.00 74.12 87 GLU A CA 1
ATOM 655 C C . GLU A 1 87 ? 6.284 7.145 -5.326 1.00 74.12 87 GLU A C 1
ATOM 657 O O . GLU A 1 87 ? 6.933 7.393 -6.346 1.00 74.12 87 GLU A O 1
ATOM 662 N N . ALA A 1 88 ? 5.818 5.920 -5.069 1.00 71.19 88 ALA A N 1
ATOM 663 C CA . ALA A 1 88 ? 6.052 4.778 -5.949 1.00 71.19 88 ALA A CA 1
ATOM 664 C C . ALA A 1 88 ? 5.494 5.024 -7.360 1.00 71.19 88 ALA A C 1
ATOM 666 O O . ALA A 1 88 ? 6.147 4.693 -8.353 1.00 71.19 88 ALA A O 1
ATOM 667 N N . ARG A 1 89 ? 4.322 5.663 -7.467 1.00 75.56 89 ARG A N 1
ATOM 668 C CA . ARG A 1 89 ? 3.729 6.062 -8.747 1.00 75.56 89 ARG A CA 1
ATOM 669 C C . ARG A 1 89 ? 4.612 7.060 -9.491 1.00 75.56 89 ARG A C 1
ATOM 671 O O . ARG A 1 89 ? 4.887 6.848 -10.671 1.00 75.56 89 ARG A O 1
ATOM 678 N N . ARG A 1 90 ? 5.088 8.112 -8.819 1.00 76.62 90 ARG A N 1
ATOM 679 C CA . ARG A 1 90 ? 5.988 9.107 -9.431 1.00 76.62 90 ARG A CA 1
ATOM 680 C C . ARG A 1 90 ? 7.284 8.475 -9.926 1.00 76.62 90 ARG A C 1
ATOM 682 O O . ARG A 1 90 ? 7.721 8.773 -11.035 1.00 76.62 90 ARG A O 1
ATOM 689 N N . LEU A 1 91 ? 7.877 7.579 -9.136 1.00 74.81 91 LEU A N 1
ATOM 690 C CA . LEU A 1 91 ? 9.090 6.855 -9.521 1.00 74.81 91 LEU A CA 1
ATOM 691 C C . LEU A 1 91 ? 8.850 5.943 -10.729 1.00 74.81 91 LEU A C 1
ATOM 693 O O . LEU A 1 91 ? 9.650 5.942 -11.663 1.00 74.81 91 LEU A O 1
ATOM 697 N N . ALA A 1 92 ? 7.731 5.216 -10.757 1.00 73.25 92 ALA A N 1
ATOM 698 C CA . ALA A 1 92 ? 7.369 4.365 -11.887 1.00 73.25 92 ALA A CA 1
ATOM 699 C C . ALA A 1 92 ? 7.118 5.174 -13.174 1.00 73.25 92 ALA A C 1
ATOM 701 O O . ALA A 1 92 ? 7.555 4.774 -14.256 1.00 73.25 92 ALA A O 1
ATOM 702 N N . GLU A 1 93 ? 6.450 6.327 -13.074 1.00 77.50 93 GLU A N 1
ATOM 703 C CA . GLU A 1 93 ? 6.235 7.239 -14.203 1.00 77.50 93 GLU A CA 1
ATOM 704 C C . GLU A 1 93 ? 7.566 7.803 -14.733 1.00 77.50 93 GLU A C 1
ATOM 706 O O . GLU A 1 93 ? 7.794 7.798 -15.946 1.00 77.50 93 GLU A O 1
ATOM 711 N N . ALA A 1 94 ? 8.480 8.202 -13.842 1.00 76.69 94 ALA A N 1
ATOM 712 C CA . ALA A 1 94 ? 9.814 8.675 -14.210 1.00 76.69 94 ALA A CA 1
ATOM 713 C C . ALA A 1 94 ? 10.657 7.580 -14.888 1.00 76.69 94 ALA A C 1
ATOM 715 O O . ALA A 1 94 ? 11.242 7.819 -15.948 1.00 76.69 94 ALA A O 1
ATOM 716 N N . ALA A 1 95 ? 10.668 6.365 -14.330 1.00 73.56 95 ALA A N 1
ATOM 717 C CA . ALA A 1 95 ? 11.376 5.221 -14.902 1.00 73.56 95 ALA A CA 1
ATOM 718 C C . ALA A 1 95 ? 10.846 4.867 -16.300 1.00 73.56 95 ALA A C 1
ATOM 720 O O . ALA A 1 95 ? 11.620 4.664 -17.236 1.00 73.56 95 ALA A O 1
ATOM 721 N N . ARG A 1 96 ? 9.519 4.875 -16.484 1.00 78.25 96 ARG A N 1
ATOM 722 C CA . ARG A 1 96 ? 8.892 4.672 -17.798 1.00 78.25 96 ARG A CA 1
ATOM 723 C C . ARG A 1 96 ? 9.306 5.751 -18.803 1.00 78.25 96 ARG A C 1
ATOM 725 O O . ARG A 1 96 ? 9.531 5.432 -19.971 1.00 78.25 96 ARG A O 1
ATOM 732 N N . GLY A 1 97 ? 9.397 7.007 -18.366 1.00 79.56 97 GLY A N 1
ATOM 733 C CA . GLY A 1 97 ? 9.889 8.113 -19.187 1.00 79.56 97 GLY A CA 1
ATOM 734 C C . GLY A 1 97 ? 11.322 7.880 -19.666 1.00 79.56 97 GLY A C 1
ATOM 735 O O . GLY A 1 97 ? 11.578 7.940 -20.867 1.00 79.56 97 GLY A O 1
ATOM 736 N N . ALA A 1 98 ? 12.228 7.529 -18.750 1.00 77.00 98 ALA A N 1
ATOM 737 C CA . ALA A 1 98 ? 13.630 7.253 -19.064 1.00 77.00 98 ALA A CA 1
ATOM 738 C C . ALA A 1 98 ? 13.787 6.100 -20.071 1.00 77.00 98 ALA A C 1
ATOM 740 O O . ALA A 1 98 ? 14.432 6.269 -21.104 1.00 77.00 98 ALA A O 1
ATOM 741 N N . VAL A 1 99 ? 13.107 4.971 -19.839 1.00 78.81 99 VAL A N 1
ATOM 742 C CA . VAL A 1 99 ? 13.134 3.815 -20.756 1.00 78.81 99 VAL A CA 1
ATOM 743 C C . VAL A 1 99 ? 12.583 4.182 -22.138 1.00 78.81 99 VAL A C 1
ATOM 745 O O . VAL A 1 99 ? 13.110 3.744 -23.162 1.00 78.81 99 VAL A O 1
ATOM 748 N N . SER A 1 100 ? 11.530 5.002 -22.202 1.00 80.94 100 SER A N 1
ATOM 749 C CA . SER A 1 100 ? 10.975 5.464 -23.477 1.00 80.94 100 SER A CA 1
ATOM 750 C C . SER A 1 100 ? 11.970 6.325 -24.263 1.00 80.94 100 SER A C 1
ATOM 752 O O . SER A 1 100 ? 12.043 6.197 -25.486 1.00 80.94 100 SER A O 1
ATOM 754 N N . GLU A 1 101 ? 12.720 7.202 -23.596 1.00 84.19 101 GLU A N 1
ATOM 755 C CA . GLU A 1 101 ? 13.745 8.028 -24.246 1.00 84.19 101 GLU A CA 1
ATOM 756 C C . GLU A 1 101 ? 14.945 7.190 -24.708 1.00 84.19 101 GLU A C 1
ATOM 758 O O . GLU A 1 101 ? 15.391 7.339 -25.847 1.00 84.19 101 GLU A O 1
ATOM 763 N N . GLU A 1 102 ? 15.399 6.223 -23.906 1.00 80.19 102 GLU A N 1
ATOM 764 C CA . GLU A 1 102 ? 16.443 5.273 -24.318 1.00 80.19 102 GLU A CA 1
ATOM 765 C C . GLU A 1 102 ? 16.036 4.468 -25.562 1.00 80.19 102 GLU A C 1
ATOM 767 O O . GLU A 1 102 ? 16.826 4.305 -26.496 1.00 80.19 102 GLU A O 1
ATOM 772 N N . MET A 1 103 ? 14.782 4.008 -25.624 1.00 81.19 103 MET A N 1
ATOM 773 C CA . MET A 1 103 ? 14.260 3.279 -26.785 1.00 81.19 103 MET A CA 1
ATOM 774 C C . MET A 1 103 ? 14.221 4.144 -28.049 1.00 81.19 103 MET A C 1
ATOM 776 O O . MET A 1 103 ? 14.551 3.654 -29.135 1.00 81.19 103 MET A O 1
ATOM 780 N N . LYS A 1 104 ? 13.859 5.429 -27.930 1.00 84.56 104 LYS A N 1
ATOM 781 C CA . LYS A 1 104 ? 13.907 6.378 -29.054 1.00 84.56 104 LYS A CA 1
ATOM 782 C C . LYS A 1 104 ? 15.341 6.595 -29.530 1.00 84.56 104 LYS A C 1
ATOM 784 O O . LYS A 1 104 ? 15.604 6.421 -30.719 1.00 84.56 104 LYS A O 1
ATOM 789 N N . ALA A 1 105 ? 16.267 6.874 -28.613 1.00 82.62 105 ALA A N 1
ATOM 790 C CA . ALA A 1 105 ? 17.677 7.080 -28.936 1.00 82.62 105 ALA A CA 1
ATOM 791 C C . ALA A 1 105 ? 18.295 5.847 -29.624 1.00 82.62 105 ALA A C 1
ATOM 793 O O . ALA A 1 105 ? 18.979 5.964 -30.643 1.00 82.62 105 ALA A O 1
ATOM 794 N N . ALA A 1 106 ? 17.991 4.641 -29.135 1.00 80.62 106 ALA A N 1
ATOM 795 C CA . ALA A 1 106 ? 18.442 3.396 -29.753 1.00 80.62 106 ALA A CA 1
ATOM 796 C C . ALA A 1 106 ? 17.845 3.178 -31.158 1.00 80.62 106 ALA A C 1
ATOM 798 O O . ALA A 1 106 ? 18.532 2.694 -32.064 1.00 80.62 106 ALA A O 1
ATOM 799 N N . ALA A 1 107 ? 16.572 3.531 -31.365 1.00 79.62 107 ALA A N 1
ATOM 800 C CA . ALA A 1 107 ? 15.921 3.439 -32.671 1.00 79.62 107 ALA A CA 1
ATOM 801 C C . ALA A 1 107 ? 16.506 4.437 -33.684 1.00 79.62 107 ALA A C 1
ATOM 803 O O . ALA A 1 107 ? 16.721 4.081 -34.847 1.00 79.62 107 ALA A O 1
ATOM 804 N N . GLU A 1 108 ? 16.806 5.661 -33.253 1.00 82.25 108 GLU A N 1
ATOM 805 C CA . GLU A 1 108 ? 17.467 6.684 -34.069 1.00 82.25 108 GLU A CA 1
ATOM 806 C C . GLU A 1 108 ? 18.900 6.283 -34.432 1.00 82.25 108 GLU A C 1
ATOM 808 O O . GLU A 1 108 ? 19.269 6.349 -35.606 1.00 82.25 108 GLU A O 1
ATOM 813 N N . GLY A 1 109 ? 19.670 5.750 -33.477 1.00 76.88 109 GLY A N 1
ATOM 814 C CA . GLY A 1 109 ? 21.013 5.219 -33.728 1.00 76.88 109 GLY A CA 1
ATOM 815 C C . GLY A 1 109 ? 21.025 4.095 -34.770 1.00 76.88 109 GLY A C 1
ATOM 816 O O . GLY A 1 109 ? 21.845 4.105 -35.689 1.00 76.88 109 GLY A O 1
ATOM 817 N N . LYS A 1 110 ? 20.062 3.162 -34.705 1.00 74.19 110 LYS A N 1
ATOM 818 C CA . LYS A 1 110 ? 19.899 2.103 -35.721 1.00 74.19 110 LYS A CA 1
ATOM 819 C C . LYS A 1 110 ? 19.566 2.667 -37.106 1.00 74.19 110 LYS A C 1
ATOM 821 O O . LYS A 1 110 ? 20.099 2.182 -38.103 1.00 74.19 110 LYS A O 1
ATOM 826 N N . ARG A 1 111 ? 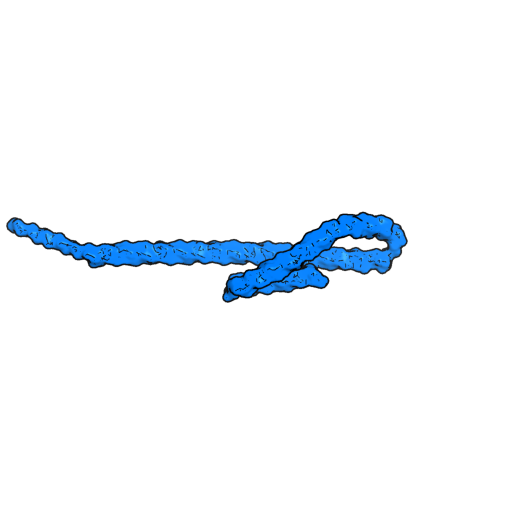18.710 3.693 -37.188 1.00 73.38 111 ARG A N 1
ATOM 827 C CA . ARG A 1 111 ? 18.376 4.364 -38.459 1.00 73.38 111 ARG A CA 1
ATOM 828 C C . ARG A 1 111 ? 19.577 5.107 -39.044 1.00 73.38 111 ARG A C 1
ATOM 830 O O . ARG A 1 111 ? 19.814 4.997 -40.244 1.00 73.38 111 ARG A O 1
ATOM 837 N N . ALA A 1 112 ? 20.352 5.801 -38.212 1.00 70.62 112 ALA A N 1
ATOM 838 C CA . ALA A 1 112 ? 21.575 6.476 -38.634 1.00 70.62 112 ALA A CA 1
ATOM 839 C C . ALA A 1 112 ? 22.611 5.471 -39.166 1.00 70.62 112 ALA A C 1
ATOM 841 O O . ALA A 1 112 ? 23.111 5.637 -40.277 1.00 70.62 112 ALA A O 1
ATOM 842 N N . ALA A 1 113 ? 22.861 4.377 -38.439 1.00 71.25 113 ALA A N 1
ATOM 843 C CA . ALA A 1 113 ? 23.770 3.317 -38.877 1.00 71.25 113 ALA A CA 1
ATOM 844 C C . ALA A 1 113 ? 23.336 2.683 -40.214 1.00 71.25 113 ALA A C 1
ATOM 846 O O . ALA A 1 113 ? 24.167 2.465 -41.096 1.00 71.25 113 ALA A O 1
ATOM 847 N N . ALA A 1 114 ? 22.033 2.450 -40.408 1.00 72.12 114 ALA A N 1
ATOM 848 C CA . ALA A 1 114 ? 21.496 1.924 -41.663 1.00 72.12 114 ALA A CA 1
ATOM 849 C C . ALA A 1 114 ? 21.649 2.903 -42.845 1.00 72.12 114 ALA A C 1
ATOM 851 O O . ALA A 1 114 ? 21.916 2.473 -43.970 1.00 72.12 114 ALA A O 1
ATOM 852 N N . ALA A 1 115 ? 21.507 4.212 -42.607 1.00 70.94 115 ALA A N 1
ATOM 853 C CA . ALA A 1 115 ? 21.685 5.240 -43.632 1.00 70.94 115 ALA A CA 1
ATOM 854 C C . ALA A 1 115 ? 23.146 5.338 -44.105 1.00 70.94 115 ALA A C 1
ATOM 856 O O . ALA A 1 115 ? 23.400 5.366 -45.310 1.00 70.94 115 ALA A O 1
ATOM 857 N N . TYR A 1 116 ? 24.109 5.306 -43.177 1.00 68.94 116 TYR A N 1
ATOM 858 C CA . TYR A 1 116 ? 25.535 5.305 -43.522 1.00 68.94 116 TYR A CA 1
ATOM 859 C C . TYR A 1 116 ? 25.988 3.988 -44.168 1.00 68.94 116 TYR A C 1
ATOM 861 O O . TYR A 1 116 ? 26.773 4.022 -45.115 1.00 68.94 116 TYR A O 1
ATOM 869 N N . GLY A 1 117 ? 25.447 2.841 -43.737 1.00 66.62 117 GLY A N 1
ATOM 870 C CA . GLY A 1 117 ? 25.718 1.545 -44.369 1.00 66.62 117 GLY A CA 1
ATOM 871 C C . GLY A 1 117 ? 25.307 1.502 -45.846 1.00 66.62 117 GLY A C 1
ATOM 872 O O . GLY A 1 117 ? 26.083 1.057 -46.687 1.00 66.62 117 GLY A O 1
ATOM 873 N N . ARG A 1 118 ? 24.133 2.053 -46.191 1.00 59.31 118 ARG A N 1
ATOM 874 C CA . ARG A 1 118 ? 23.692 2.168 -47.596 1.00 59.31 118 ARG A CA 1
ATOM 875 C C . ARG A 1 118 ? 24.495 3.183 -48.408 1.00 59.31 118 ARG A C 1
ATOM 877 O O . ARG A 1 118 ? 24.727 2.956 -49.592 1.00 59.31 118 ARG A O 1
ATOM 884 N N . ALA A 1 119 ? 24.916 4.294 -47.803 1.00 58.94 119 ALA A N 1
ATOM 885 C CA . ALA A 1 119 ? 25.728 5.298 -48.490 1.00 58.94 119 ALA A CA 1
ATOM 886 C C . ALA A 1 119 ? 27.121 4.755 -48.867 1.00 58.94 119 ALA A C 1
ATOM 888 O O . ALA A 1 119 ? 27.622 5.058 -49.950 1.00 58.94 119 ALA A O 1
ATOM 889 N N . ALA A 1 120 ? 27.710 3.898 -48.024 1.00 57.50 120 ALA A N 1
ATOM 890 C CA . ALA A 1 120 ? 29.004 3.262 -48.280 1.00 57.50 120 ALA A CA 1
ATOM 891 C C . ALA A 1 120 ? 28.973 2.220 -49.422 1.00 57.50 120 ALA A C 1
ATOM 893 O O . ALA A 1 120 ? 29.980 2.034 -50.103 1.00 57.50 120 ALA A O 1
ATOM 894 N N . GLU A 1 121 ? 27.830 1.574 -49.680 1.00 58.47 121 GLU A N 1
ATOM 895 C CA . GLU A 1 121 ? 27.658 0.655 -50.821 1.00 58.47 121 GLU A CA 1
ATOM 896 C C . GLU A 1 121 ? 27.437 1.378 -52.160 1.00 58.47 121 GLU A C 1
ATOM 898 O O . GLU A 1 121 ? 27.673 0.803 -53.227 1.00 58.47 121 GLU A O 1
ATOM 903 N N . SER A 1 122 ? 27.048 2.658 -52.140 1.00 56.19 122 SER A N 1
ATOM 904 C CA . SER A 1 122 ? 26.934 3.465 -53.356 1.00 56.19 122 SER A CA 1
ATOM 905 C C . SER A 1 122 ? 28.314 3.954 -53.815 1.00 56.19 122 SER A C 1
ATOM 907 O O . SER A 1 122 ? 28.715 5.091 -53.589 1.00 56.19 122 SER A O 1
ATOM 909 N N . LYS A 1 123 ? 29.085 3.077 -54.470 1.00 58.75 123 LYS A N 1
ATOM 910 C CA . LYS A 1 123 ? 30.294 3.494 -55.200 1.00 58.75 123 LYS A CA 1
ATOM 911 C C . LYS A 1 123 ? 29.908 4.587 -56.211 1.00 58.75 123 LYS A C 1
ATOM 913 O O . LYS A 1 123 ? 29.114 4.295 -57.111 1.00 58.75 123 LYS A O 1
ATOM 918 N N . PRO A 1 124 ? 30.469 5.808 -56.138 1.00 61.34 124 PRO A N 1
ATOM 919 C CA . PRO A 1 124 ? 30.270 6.794 -57.186 1.00 61.34 124 PRO A CA 1
ATOM 920 C C . PRO A 1 124 ? 30.916 6.258 -58.467 1.00 61.34 124 PRO A C 1
ATOM 922 O O . PRO A 1 124 ? 32.135 6.100 -58.553 1.00 61.34 124 PRO A O 1
ATOM 925 N N . ARG A 1 125 ? 30.093 5.929 -59.470 1.00 59.25 125 ARG A N 1
ATOM 926 C CA . ARG A 1 125 ? 30.568 5.739 -60.843 1.00 59.25 125 ARG A CA 1
ATOM 927 C C . ARG A 1 125 ? 31.014 7.110 -61.337 1.00 59.25 125 ARG A C 1
ATOM 929 O O . ARG A 1 125 ? 30.190 7.903 -61.781 1.00 59.25 125 ARG A O 1
ATOM 936 N N . PHE A 1 126 ? 32.307 7.389 -61.216 1.00 59.81 126 PHE A N 1
ATOM 937 C CA . PHE A 1 126 ? 32.936 8.464 -61.968 1.00 59.81 126 PHE A CA 1
ATOM 938 C C . PHE A 1 126 ? 32.768 8.128 -63.448 1.00 59.81 126 PHE A C 1
ATOM 940 O O . PHE A 1 126 ? 33.366 7.185 -63.963 1.00 59.81 126 PHE A O 1
ATOM 947 N N . VAL A 1 127 ? 31.853 8.838 -64.100 1.00 57.81 127 VAL A N 1
ATOM 948 C CA . VAL A 1 127 ? 31.755 8.849 -65.553 1.00 57.81 127 VAL A CA 1
ATOM 949 C C . VAL A 1 127 ? 32.813 9.845 -66.004 1.00 57.81 127 VAL A C 1
ATOM 951 O O . VAL A 1 127 ? 32.593 11.052 -65.910 1.00 57.81 127 VAL A O 1
ATOM 954 N N . ASP A 1 128 ? 33.978 9.343 -66.411 1.00 59.41 128 ASP A N 1
ATOM 955 C CA . ASP A 1 128 ? 34.982 10.159 -67.092 1.00 59.41 128 ASP A CA 1
ATOM 956 C C . ASP A 1 128 ? 34.344 10.726 -68.365 1.00 59.41 128 ASP A C 1
ATOM 958 O O . ASP A 1 128 ? 34.021 9.993 -69.305 1.00 59.41 128 ASP A O 1
ATOM 962 N N . ARG A 1 129 ? 34.118 12.042 -68.378 1.00 50.78 129 ARG A N 1
ATOM 963 C CA . ARG A 1 129 ? 33.828 12.783 -69.605 1.00 50.78 129 ARG A CA 1
ATOM 964 C C . ARG A 1 129 ? 35.148 12.949 -70.342 1.00 50.78 129 ARG A C 1
ATOM 966 O O . ARG A 1 129 ? 35.999 13.723 -69.920 1.00 50.78 129 ARG A O 1
ATOM 973 N N . SER A 1 130 ? 35.292 12.201 -71.424 1.00 53.22 130 SER A N 1
ATOM 974 C CA . SER A 1 130 ? 36.279 12.467 -72.461 1.00 53.22 130 SER A CA 1
ATOM 975 C C . SER A 1 130 ? 35.671 13.464 -73.445 1.00 53.22 130 SER A C 1
ATOM 977 O O . SER A 1 130 ? 34.694 13.137 -74.114 1.00 53.22 130 SER A O 1
ATOM 979 N N . GLU A 1 131 ? 36.247 14.662 -73.504 1.00 50.31 131 GLU A N 1
ATOM 980 C CA . GLU A 1 131 ? 36.281 15.524 -74.693 1.00 50.31 131 GLU A CA 1
ATOM 981 C C . GLU A 1 131 ? 37.703 16.059 -74.865 1.00 50.31 131 GLU A C 1
ATOM 983 O O . GLU A 1 131 ? 38.316 16.435 -73.837 1.00 50.31 131 GLU A O 1
#

Foldseek 3Di:
DLLVVLLVLLVVLVVCLVPPPPVNVVSVVVNVVSVVVVVVVVVVVVVVVVVCVVCVVVDDPVVCVVVVVVVVVVVVSVVSSVVSVVVSVVSVVVSVVVVVVVVVVVVVVVVVVVVVVVVVVPDPPPPDDDD

pLDDT: mean 73.87, std 8.82, range [50.31, 89.62]